Protein AF-A0A2G6DAG1-F1 (afdb_monomer_lite)

Secondary structure (DSSP, 8-state):
--GGGGTT-EEEEEEEEEE--SS-SS-EEEESSSS-TTS-EE--HHHHHSS-TT-EEEEEEEEE--B-TTS-B-SS-EEEEEEEEE-GGGS-SSEEEEEEPTT-TTS--EEEEEES--

Sequence (118 aa):
MNLDNVVGQSFKGVTLETCRDVKVTRPRVRPVDQFPNDVRVEFPRKLRELFPVGTKYKATVKVCQKHNKDGSKKGGPYLRASDIALIPESVPDEGLVAQVKKGSISGLAYKYVWDEMF

Radius of gyration: 15.31 Å; chains: 1; bounding box: 39×36×30 Å

pLDDT: mean 93.78, std 4.79, range [73.81, 98.44]

Structure (mmCIF, N/CA/C/O backbone):
data_AF-A0A2G6DAG1-F1
#
_entry.id   AF-A0A2G6DAG1-F1
#
loop_
_atom_site.group_PDB
_atom_site.id
_atom_site.type_symbol
_atom_site.label_atom_id
_atom_site.label_alt_id
_atom_site.label_comp_id
_atom_site.label_asym_id
_atom_site.label_entity_id
_atom_site.label_seq_id
_atom_site.pdbx_PDB_ins_code
_atom_site.Cartn_x
_atom_site.Cartn_y
_atom_site.Cartn_z
_atom_site.occupancy
_atom_site.B_iso_or_equiv
_atom_site.auth_seq_id
_atom_site.auth_comp_id
_atom_site.auth_asym_id
_atom_site.auth_atom_id
_atom_site.pdbx_PDB_model_num
ATOM 1 N N . MET A 1 1 ? -16.382 -9.167 4.455 1.00 79.56 1 MET A N 1
ATOM 2 C CA . MET A 1 1 ? -16.480 -8.190 5.563 1.00 79.56 1 MET A CA 1
ATOM 3 C C . MET A 1 1 ? -16.996 -6.866 5.010 1.00 79.56 1 MET A C 1
ATOM 5 O O . MET A 1 1 ? -16.469 -6.432 3.995 1.00 79.56 1 MET A O 1
ATOM 9 N N . ASN A 1 2 ? -18.007 -6.242 5.626 1.00 87.69 2 ASN A N 1
ATOM 10 C CA . ASN A 1 2 ? -18.436 -4.888 5.249 1.00 87.69 2 ASN A CA 1
ATOM 11 C C . ASN A 1 2 ? -17.604 -3.858 6.031 1.00 87.69 2 ASN A C 1
ATOM 13 O O . ASN A 1 2 ? -17.661 -3.842 7.261 1.00 87.69 2 ASN A O 1
ATOM 17 N N . LEU A 1 3 ? -16.822 -3.031 5.328 1.00 91.00 3 LEU A N 1
ATOM 18 C CA . LEU A 1 3 ? -15.915 -2.073 5.962 1.00 91.00 3 LEU A CA 1
ATOM 19 C C . LEU A 1 3 ? -16.643 -0.926 6.668 1.00 91.00 3 LEU A C 1
ATOM 21 O O . LEU A 1 3 ? -16.099 -0.405 7.638 1.00 91.00 3 LEU A O 1
ATOM 25 N N . ASP A 1 4 ? -17.849 -0.546 6.234 1.00 92.50 4 ASP A N 1
ATOM 26 C CA . ASP A 1 4 ? -18.604 0.548 6.860 1.00 92.50 4 ASP A CA 1
ATOM 27 C C . ASP A 1 4 ? -18.895 0.271 8.342 1.00 92.50 4 ASP A C 1
ATOM 29 O O . ASP A 1 4 ? -18.855 1.187 9.162 1.00 92.50 4 ASP A O 1
ATOM 33 N N . ASN A 1 5 ? -19.097 -0.999 8.702 1.00 94.44 5 ASN A N 1
ATOM 34 C CA . ASN A 1 5 ? -19.431 -1.419 10.067 1.00 94.44 5 ASN A CA 1
ATOM 35 C C . ASN A 1 5 ? -18.224 -1.446 11.012 1.00 94.44 5 ASN A C 1
ATOM 37 O O . ASN A 1 5 ? -18.385 -1.598 12.221 1.00 94.44 5 ASN A O 1
ATOM 41 N N . VAL A 1 6 ? -17.011 -1.342 10.470 1.00 96.12 6 VAL A N 1
ATOM 42 C CA . VAL A 1 6 ? -15.762 -1.463 11.234 1.00 96.12 6 VAL A CA 1
ATOM 43 C C . VAL A 1 6 ? -14.841 -0.263 11.043 1.00 96.12 6 VAL A C 1
ATOM 45 O O . VAL A 1 6 ? -13.668 -0.316 11.411 1.00 96.12 6 VAL A O 1
ATOM 48 N N . VAL A 1 7 ? -15.356 0.840 10.491 1.00 97.25 7 VAL A N 1
ATOM 49 C CA . VAL A 1 7 ? -14.618 2.105 10.415 1.00 97.25 7 VAL A CA 1
ATOM 50 C C . VAL A 1 7 ? -14.134 2.502 11.811 1.00 97.25 7 VAL A C 1
ATOM 52 O O . VAL A 1 7 ? -14.887 2.503 12.778 1.00 97.25 7 VAL A O 1
ATOM 55 N N . GLY A 1 8 ? -12.851 2.843 11.910 1.00 97.19 8 GLY A N 1
ATOM 56 C CA . GLY A 1 8 ? -12.180 3.188 13.159 1.00 97.19 8 GLY A CA 1
ATOM 57 C C . GLY A 1 8 ? -11.476 2.013 13.839 1.00 97.19 8 GLY A C 1
ATOM 58 O O . GLY A 1 8 ? -10.557 2.265 14.620 1.00 97.19 8 GLY A O 1
ATOM 59 N N . GLN A 1 9 ? -11.831 0.766 13.513 1.00 98.19 9 GLN A N 1
ATOM 60 C CA . GLN A 1 9 ? -11.206 -0.428 14.086 1.00 98.19 9 GLN A CA 1
ATOM 61 C C . GLN A 1 9 ? -9.844 -0.733 13.446 1.00 98.19 9 GLN A C 1
ATOM 63 O O . GLN A 1 9 ? -9.588 -0.394 12.284 1.00 98.19 9 GLN A O 1
ATOM 68 N N . SER A 1 10 ? -8.981 -1.399 14.217 1.00 97.88 10 SER A N 1
ATOM 69 C CA . SER A 1 10 ? -7.649 -1.838 13.797 1.00 97.88 10 SER A CA 1
ATOM 70 C C . SER A 1 10 ? -7.527 -3.357 13.869 1.00 97.88 10 SER A C 1
ATOM 72 O O . SER A 1 10 ? -7.953 -3.970 14.844 1.00 97.88 10 SER A O 1
ATOM 74 N N . PHE A 1 11 ? -6.881 -3.945 12.868 1.00 97.62 11 PHE A N 1
ATOM 75 C CA . PHE A 1 11 ? -6.691 -5.385 12.720 1.00 97.62 11 PHE A CA 1
ATOM 76 C C . PHE A 1 11 ? -5.201 -5.669 12.576 1.00 97.62 11 PHE A C 1
ATOM 78 O O . PHE A 1 11 ? -4.535 -5.069 11.734 1.00 97.62 11 PHE A O 1
ATOM 85 N N . LYS A 1 12 ? -4.665 -6.548 13.422 1.00 97.56 12 LYS A N 1
ATOM 86 C CA . LYS A 1 12 ? -3.246 -6.928 13.410 1.00 97.56 12 LYS A CA 1
ATOM 87 C C . LYS A 1 12 ? -3.023 -8.162 12.540 1.00 97.56 12 LYS A C 1
ATOM 89 O O . LYS A 1 12 ? -3.915 -8.992 12.397 1.00 97.56 12 LYS A O 1
ATOM 94 N N . GLY A 1 13 ? -1.807 -8.302 12.015 1.00 96.50 13 GLY A N 1
ATOM 95 C CA . GLY A 1 13 ? -1.384 -9.508 11.298 1.00 96.50 13 GLY A CA 1
ATOM 96 C C . GLY A 1 13 ? -2.055 -9.702 9.937 1.00 96.50 13 GLY A C 1
ATOM 97 O O . GLY A 1 13 ? -2.068 -10.825 9.427 1.00 96.50 13 GLY A O 1
ATOM 98 N N . VAL A 1 14 ? -2.583 -8.628 9.346 1.00 97.56 14 VAL A N 1
ATOM 99 C CA . VAL A 1 14 ? -3.202 -8.646 8.017 1.00 97.56 14 VAL A CA 1
ATOM 100 C C . VAL A 1 14 ? -2.125 -8.823 6.964 1.00 97.56 14 VAL A C 1
ATOM 102 O O . VAL A 1 14 ? -1.095 -8.143 7.008 1.00 97.56 14 VAL A O 1
ATOM 105 N N . THR A 1 15 ? -2.362 -9.734 6.023 1.00 98.12 15 THR A N 1
ATOM 106 C CA . THR A 1 15 ? -1.433 -9.974 4.922 1.00 98.12 15 THR A CA 1
ATOM 107 C C . THR A 1 15 ? -1.754 -9.037 3.765 1.00 98.12 15 THR A C 1
ATOM 109 O O . THR A 1 15 ? -2.880 -8.988 3.265 1.00 98.12 15 THR A O 1
ATOM 112 N N . LEU A 1 16 ? -0.747 -8.291 3.333 1.00 98.31 16 LEU A N 1
ATOM 113 C CA . LEU A 1 16 ? -0.814 -7.336 2.237 1.00 98.31 16 LEU A CA 1
ATOM 114 C C . LEU A 1 16 ? 0.178 -7.737 1.144 1.00 98.31 16 LEU A C 1
ATOM 116 O O . LEU A 1 16 ? 1.254 -8.223 1.462 1.00 98.31 16 LEU A O 1
ATOM 120 N N . GLU A 1 17 ? -0.149 -7.503 -0.123 1.00 97.69 17 GLU A N 1
ATOM 121 C CA . GLU A 1 17 ? 0.691 -7.868 -1.272 1.00 97.69 17 GLU A CA 1
ATOM 122 C C . GLU A 1 17 ? 0.855 -6.687 -2.230 1.00 97.69 17 GLU A C 1
ATOM 124 O O . GLU A 1 17 ? -0.137 -6.042 -2.589 1.00 97.69 17 GLU A O 1
ATOM 129 N N . THR A 1 18 ? 2.088 -6.419 -2.670 1.00 97.12 18 THR A N 1
ATOM 130 C CA . THR A 1 18 ? 2.366 -5.452 -3.741 1.00 97.12 18 THR A CA 1
ATOM 131 C C . THR A 1 18 ? 1.839 -5.986 -5.069 1.00 97.12 18 THR A C 1
ATOM 133 O O . THR A 1 18 ? 2.218 -7.063 -5.513 1.00 97.12 18 THR A O 1
ATOM 136 N N . CYS A 1 19 ? 0.991 -5.218 -5.747 1.00 95.44 19 CYS A N 1
ATOM 137 C CA . CYS A 1 19 ? 0.322 -5.629 -6.975 1.00 95.44 19 CYS A CA 1
ATOM 138 C C . CYS A 1 19 ? 0.356 -4.541 -8.058 1.00 95.44 19 CYS A C 1
ATOM 140 O O . CYS A 1 19 ? 0.524 -3.344 -7.786 1.00 95.44 19 CYS A O 1
ATOM 142 N N . ARG A 1 20 ? 0.161 -4.966 -9.312 1.00 94.12 20 ARG A N 1
ATOM 143 C CA . ARG A 1 20 ? -0.097 -4.059 -10.436 1.00 94.12 20 ARG A CA 1
ATOM 144 C C . ARG A 1 20 ? -1.577 -3.710 -10.490 1.00 94.12 20 ARG A C 1
ATOM 146 O O . ARG A 1 20 ? -2.438 -4.563 -10.304 1.00 94.12 20 ARG A O 1
ATOM 153 N N . 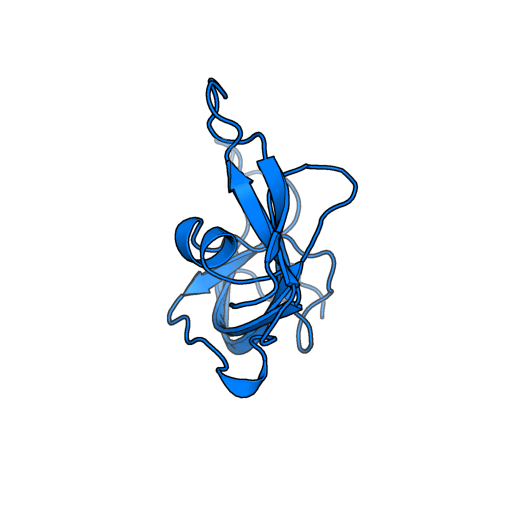ASP A 1 21 ? -1.853 -2.453 -10.798 1.00 90.38 21 ASP A N 1
ATOM 154 C CA . ASP A 1 21 ? -3.198 -1.952 -11.057 1.00 90.38 21 ASP A CA 1
ATOM 155 C C . ASP A 1 21 ? -3.310 -1.655 -12.555 1.00 90.38 21 ASP A C 1
ATOM 157 O O . ASP A 1 21 ? -2.438 -1.012 -13.136 1.00 90.38 21 ASP A O 1
ATOM 161 N N . VAL A 1 22 ? -4.365 -2.143 -13.203 1.00 87.75 22 VAL A N 1
ATOM 162 C CA . VAL A 1 22 ? -4.558 -1.958 -14.650 1.00 87.75 22 VAL A CA 1
ATOM 163 C C . VAL A 1 22 ? -4.893 -0.510 -15.018 1.00 87.75 22 VAL A C 1
ATOM 165 O O . VAL A 1 22 ? -4.687 -0.103 -16.156 1.00 87.75 22 VAL A O 1
ATOM 168 N N . LYS A 1 23 ? -5.391 0.288 -14.064 1.00 90.00 23 LYS A N 1
ATOM 169 C CA . LYS A 1 23 ? -5.839 1.669 -14.297 1.00 90.00 23 LYS A CA 1
ATOM 170 C C . LYS A 1 23 ? -4.751 2.704 -14.027 1.00 90.00 23 LYS A C 1
ATOM 172 O O . LYS A 1 23 ? -4.898 3.858 -14.425 1.00 90.00 23 LYS A O 1
ATOM 177 N N . VAL A 1 24 ? -3.682 2.346 -13.312 1.00 91.12 24 VAL A N 1
ATOM 178 C CA . VAL A 1 24 ? -2.598 3.276 -12.960 1.00 91.12 24 VAL A CA 1
ATOM 179 C C . VAL A 1 24 ? -1.237 2.603 -13.041 1.00 91.12 24 VAL A C 1
ATOM 181 O O . VAL A 1 24 ? -1.080 1.443 -12.702 1.00 91.12 24 VAL A O 1
ATOM 184 N N . THR A 1 25 ? -0.200 3.356 -13.403 1.00 92.38 25 THR A N 1
ATOM 185 C CA . THR A 1 25 ? 1.147 2.774 -13.520 1.00 92.38 25 THR A CA 1
ATOM 186 C C . THR A 1 25 ? 1.799 2.477 -12.173 1.00 92.38 25 THR A C 1
ATOM 188 O O . THR A 1 25 ? 2.654 1.607 -12.087 1.00 92.38 25 THR A O 1
ATOM 191 N N . ARG A 1 26 ? 1.453 3.223 -11.118 1.00 91.94 26 ARG A N 1
ATOM 192 C CA . ARG A 1 26 ? 2.098 3.084 -9.803 1.00 91.94 26 ARG A CA 1
ATOM 193 C C . ARG A 1 26 ? 1.742 1.747 -9.139 1.00 91.94 26 ARG A C 1
ATOM 195 O O . ARG A 1 26 ? 0.569 1.374 -9.187 1.00 91.94 26 ARG A O 1
ATOM 202 N N . PRO A 1 27 ? 2.690 1.096 -8.448 1.00 95.19 27 PRO A N 1
ATOM 203 C CA . PRO A 1 27 ? 2.406 -0.128 -7.713 1.00 95.19 27 PRO A CA 1
ATOM 204 C C . PRO A 1 27 ? 1.391 0.153 -6.604 1.00 95.19 27 PRO A C 1
ATOM 206 O O . PRO A 1 27 ? 1.406 1.212 -5.951 1.00 95.19 27 PRO A O 1
ATOM 209 N N . ARG A 1 28 ? 0.479 -0.791 -6.405 1.00 95.75 28 ARG A N 1
ATOM 210 C CA . ARG A 1 28 ? -0.520 -0.777 -5.338 1.00 95.75 28 ARG A CA 1
ATOM 211 C C . ARG A 1 28 ? -0.225 -1.883 -4.348 1.00 95.75 28 ARG A C 1
ATOM 213 O O . ARG A 1 28 ? 0.678 -2.681 -4.547 1.00 95.75 28 ARG A O 1
ATOM 220 N N . VAL A 1 29 ? -0.966 -1.860 -3.255 1.00 97.19 29 VAL A N 1
ATOM 221 C CA . VAL A 1 29 ? -0.984 -2.940 -2.284 1.00 97.19 29 VAL A CA 1
ATOM 222 C C . VAL A 1 29 ? -2.435 -3.320 -2.076 1.00 97.19 29 VAL A C 1
ATOM 224 O O . VAL A 1 29 ? -3.290 -2.430 -2.007 1.00 97.19 29 VAL A O 1
ATOM 227 N N . ARG A 1 30 ? -2.697 -4.620 -2.004 1.00 97.12 30 ARG A N 1
ATOM 228 C CA . ARG A 1 30 ? -4.018 -5.188 -1.736 1.00 97.12 30 ARG A CA 1
ATOM 229 C C . ARG A 1 30 ? -3.960 -6.133 -0.537 1.00 97.12 30 ARG A C 1
ATOM 231 O O . ARG A 1 30 ? -2.912 -6.740 -0.316 1.00 97.12 30 ARG A O 1
ATOM 238 N N . PRO A 1 31 ? -5.047 -6.278 0.229 1.00 97.31 31 PRO A N 1
ATOM 239 C CA . PRO A 1 31 ? -5.175 -7.388 1.162 1.00 97.31 31 PRO A CA 1
ATOM 240 C C . PRO A 1 31 ? -5.329 -8.708 0.399 1.00 97.31 31 PRO A C 1
ATOM 242 O O . PRO A 1 31 ? -5.886 -8.728 -0.702 1.00 97.31 31 PRO A O 1
ATOM 245 N N . VAL A 1 32 ? -4.835 -9.800 0.984 1.00 95.88 32 VAL A N 1
ATOM 246 C CA . VAL A 1 32 ? -4.937 -11.146 0.382 1.00 95.88 32 VAL A CA 1
ATOM 247 C C . VAL A 1 32 ? -5.788 -12.125 1.190 1.00 95.88 32 VAL A C 1
ATOM 249 O O . VAL A 1 32 ? -6.102 -13.195 0.683 1.00 95.88 32 VAL A O 1
ATOM 252 N N . ASP A 1 33 ? -6.167 -11.777 2.423 1.00 88.56 33 ASP A N 1
ATOM 253 C CA . ASP A 1 33 ? -6.869 -12.677 3.344 1.00 88.56 33 ASP A CA 1
ATOM 254 C C . ASP A 1 33 ? -8.176 -12.088 3.913 1.00 88.56 33 ASP A C 1
ATOM 256 O O . ASP A 1 33 ? -9.268 -12.497 3.529 1.00 88.56 33 ASP A O 1
ATOM 260 N N . GLN A 1 34 ? -8.090 -11.133 4.839 1.00 89.56 34 GLN A N 1
ATOM 261 C CA . GLN A 1 34 ? -9.189 -10.741 5.733 1.00 89.56 34 GLN A CA 1
ATOM 262 C C . GLN A 1 34 ? -10.145 -9.697 5.134 1.00 89.56 34 GLN A C 1
ATOM 264 O O . GLN A 1 34 ? -11.261 -9.510 5.626 1.00 89.56 34 GLN A O 1
ATOM 269 N N . PHE A 1 35 ? -9.721 -9.005 4.077 1.00 94.94 35 PHE A N 1
ATOM 270 C CA . PHE A 1 35 ? -10.450 -7.892 3.467 1.00 94.94 35 PHE A CA 1
ATOM 271 C C . PHE A 1 35 ? -10.638 -8.118 1.963 1.00 94.94 35 PHE A C 1
ATOM 273 O O . PHE A 1 35 ? -9.821 -8.805 1.349 1.00 94.94 35 PHE A O 1
ATOM 280 N N . PRO A 1 36 ? -11.673 -7.517 1.345 1.00 94.00 36 PRO A N 1
ATOM 281 C CA . PRO A 1 36 ? -11.836 -7.563 -0.104 1.00 94.00 36 PRO A CA 1
ATOM 282 C C . PRO A 1 36 ? -10.609 -6.987 -0.827 1.00 94.00 36 PRO A C 1
ATOM 284 O O . PRO A 1 36 ? -10.053 -5.963 -0.423 1.00 94.00 36 PRO A O 1
ATOM 287 N N . ASN A 1 37 ? -10.180 -7.665 -1.891 1.00 92.94 37 ASN A N 1
ATOM 288 C CA . ASN A 1 37 ? -8.916 -7.394 -2.585 1.00 92.94 37 ASN A CA 1
ATOM 289 C C . ASN A 1 37 ? -8.896 -6.071 -3.377 1.00 92.94 37 ASN A C 1
ATOM 291 O O . ASN A 1 37 ? -7.827 -5.598 -3.760 1.00 92.94 37 ASN A O 1
ATOM 295 N N . ASP A 1 38 ? -10.062 -5.482 -3.622 1.00 91.12 38 ASP A N 1
ATOM 296 C CA . ASP A 1 38 ? -10.269 -4.229 -4.340 1.00 91.12 38 ASP A CA 1
ATOM 297 C C . ASP A 1 38 ? -10.277 -3.009 -3.406 1.00 91.12 38 ASP A C 1
ATOM 299 O O . ASP A 1 38 ? -10.254 -1.860 -3.865 1.00 91.12 38 ASP A O 1
ATOM 303 N N . VAL A 1 39 ? -10.249 -3.235 -2.087 1.00 94.75 39 VAL A N 1
ATOM 304 C CA . VAL A 1 39 ? -10.183 -2.159 -1.103 1.00 94.75 39 VAL A CA 1
ATOM 305 C C . VAL A 1 39 ? -8.874 -1.397 -1.251 1.00 94.75 39 VAL A C 1
ATOM 307 O O . VAL A 1 39 ? -7.771 -1.944 -1.247 1.00 94.75 39 VAL A O 1
ATOM 310 N N . ARG A 1 40 ? -8.992 -0.070 -1.307 1.00 95.69 40 ARG A N 1
ATOM 311 C CA . ARG A 1 40 ? -7.836 0.821 -1.321 1.00 95.69 40 ARG A CA 1
ATOM 312 C C . ARG A 1 40 ? -7.009 0.642 -0.046 1.00 95.69 40 ARG A C 1
ATOM 314 O O . ARG A 1 40 ? -7.511 0.848 1.055 1.00 95.69 40 ARG A O 1
ATOM 321 N N . VAL A 1 41 ? -5.706 0.432 -0.215 1.00 97.62 41 VAL A N 1
ATOM 322 C CA . VAL A 1 41 ? -4.728 0.458 0.879 1.00 97.62 41 VAL A CA 1
ATOM 323 C C . VAL A 1 41 ? -3.837 1.701 0.761 1.00 97.62 41 VAL A C 1
ATOM 325 O O . VAL A 1 41 ? -3.198 1.950 -0.265 1.00 97.62 41 VAL A O 1
ATOM 328 N N . GLU A 1 42 ? -3.807 2.528 1.806 1.00 97.75 42 GLU A N 1
ATOM 329 C CA . GLU A 1 42 ? -2.764 3.529 2.029 1.00 97.75 42 GLU A CA 1
ATOM 330 C C . GLU A 1 42 ? -1.539 2.819 2.619 1.00 97.75 42 GLU A C 1
ATOM 332 O O . GLU A 1 42 ? -1.580 2.322 3.743 1.00 97.75 42 GLU A O 1
ATOM 337 N N . PHE A 1 43 ? -0.461 2.765 1.833 1.00 97.19 43 PHE A N 1
ATOM 338 C CA . PHE A 1 43 ? 0.757 2.020 2.146 1.00 97.19 43 PHE A CA 1
ATOM 339 C C . PHE A 1 43 ? 2.007 2.846 1.787 1.00 97.19 43 PHE A C 1
ATOM 341 O O . PHE A 1 43 ? 1.979 3.568 0.770 1.00 97.19 43 PHE A O 1
ATOM 348 N N . PRO A 1 44 ? 3.106 2.762 2.569 1.00 94.88 44 PRO A N 1
ATOM 349 C CA . PRO A 1 44 ? 4.335 3.500 2.306 1.00 94.88 44 PRO A CA 1
ATOM 350 C C . PRO A 1 44 ? 4.814 3.336 0.869 1.00 94.88 44 PRO A C 1
ATOM 352 O O . PRO A 1 44 ? 4.794 2.253 0.289 1.00 94.88 44 PRO A O 1
ATOM 355 N N . ARG A 1 45 ? 5.211 4.449 0.259 1.00 92.12 45 ARG A N 1
ATOM 356 C CA . ARG A 1 45 ? 5.664 4.459 -1.132 1.00 92.12 45 ARG A CA 1
ATOM 357 C C . ARG A 1 45 ? 6.949 3.656 -1.308 1.00 92.12 45 ARG A C 1
ATOM 359 O O . ARG A 1 45 ? 6.966 2.762 -2.139 1.00 92.12 45 ARG A O 1
ATOM 366 N N . LYS A 1 46 ? 7.951 3.931 -0.469 1.00 91.12 46 LYS A N 1
ATOM 367 C CA . LYS A 1 46 ? 9.282 3.316 -0.536 1.00 91.12 46 LYS A CA 1
ATOM 368 C C . LYS A 1 46 ? 9.210 1.786 -0.576 1.00 91.12 46 LYS A C 1
ATOM 370 O O . LYS A 1 46 ? 9.829 1.170 -1.424 1.00 91.12 46 LYS A O 1
ATOM 375 N N . LEU A 1 47 ? 8.378 1.177 0.272 1.00 92.50 47 LEU A N 1
ATOM 376 C CA . LEU A 1 47 ? 8.231 -0.282 0.320 1.00 92.50 47 LEU A CA 1
ATOM 377 C C . LEU A 1 47 ? 7.629 -0.881 -0.961 1.00 92.50 47 LEU A C 1
ATOM 379 O O . LEU A 1 47 ? 7.970 -1.998 -1.312 1.00 92.50 47 LEU A O 1
ATOM 383 N N . ARG A 1 48 ? 6.785 -0.139 -1.689 1.00 92.12 48 ARG A N 1
ATOM 384 C CA . ARG A 1 48 ? 6.214 -0.594 -2.973 1.00 92.12 48 ARG A CA 1
ATOM 385 C C . ARG A 1 48 ? 7.182 -0.474 -4.148 1.00 92.12 48 ARG A C 1
ATOM 387 O O . ARG A 1 48 ? 6.890 -0.988 -5.220 1.00 92.12 48 ARG A O 1
ATOM 394 N N . GLU A 1 49 ? 8.254 0.290 -3.974 1.00 91.94 49 GLU A N 1
ATOM 395 C CA . GLU A 1 49 ? 9.288 0.533 -4.986 1.00 91.94 49 GLU A CA 1
ATOM 396 C C . GLU A 1 49 ? 10.524 -0.342 -4.748 1.00 91.94 49 GLU A C 1
ATOM 398 O O . GLU A 1 49 ? 11.273 -0.600 -5.680 1.00 91.94 49 GLU A O 1
ATOM 403 N N . LEU A 1 50 ? 10.727 -0.782 -3.502 1.00 91.62 50 LEU A N 1
ATOM 404 C CA . LEU A 1 50 ? 11.894 -1.538 -3.050 1.00 91.62 50 LEU A CA 1
ATOM 405 C C . LEU A 1 50 ? 11.824 -3.040 -3.291 1.00 91.62 50 LEU A C 1
ATOM 407 O O . LEU A 1 50 ? 12.807 -3.690 -2.988 1.00 91.62 50 LEU A O 1
ATOM 411 N N . PHE A 1 51 ? 10.693 -3.599 -3.712 1.00 93.94 51 PHE A N 1
ATOM 412 C CA . PHE A 1 51 ? 10.550 -5.045 -3.881 1.00 93.94 51 PHE A CA 1
ATOM 413 C C . PHE A 1 51 ? 9.693 -5.365 -5.111 1.00 93.94 51 PHE A C 1
ATOM 415 O O . PHE A 1 51 ? 8.865 -4.526 -5.502 1.00 93.94 51 PHE A O 1
ATOM 422 N N . PRO A 1 52 ? 9.839 -6.558 -5.712 1.00 94.88 52 PRO A N 1
ATOM 423 C CA . PRO A 1 52 ? 9.048 -6.965 -6.854 1.00 94.88 52 PRO A CA 1
ATOM 424 C C . PRO A 1 52 ? 7.559 -7.043 -6.521 1.00 94.88 52 PRO A C 1
ATOM 426 O O . PRO A 1 52 ? 7.134 -7.270 -5.381 1.00 94.88 52 PRO A O 1
ATOM 429 N N . VAL A 1 53 ? 6.741 -6.895 -7.557 1.00 95.31 53 VAL A N 1
ATOM 430 C CA . VAL A 1 53 ? 5.319 -7.249 -7.516 1.00 95.31 53 VAL A CA 1
ATOM 431 C C . VAL A 1 53 ? 5.168 -8.699 -7.042 1.00 95.31 53 VAL A C 1
ATOM 433 O O . VAL A 1 53 ? 5.899 -9.573 -7.486 1.00 95.31 53 VAL A O 1
ATOM 436 N N . GLY A 1 54 ? 4.200 -8.950 -6.160 1.00 95.69 54 GLY A N 1
ATOM 437 C CA . GLY A 1 54 ? 3.989 -10.243 -5.503 1.00 95.69 54 GLY A CA 1
ATOM 438 C C . GLY A 1 54 ? 4.556 -10.313 -4.083 1.00 95.69 54 GLY A C 1
ATOM 439 O O . GLY A 1 54 ? 4.098 -11.139 -3.299 1.00 95.69 54 GLY A O 1
ATOM 440 N N . THR A 1 55 ? 5.459 -9.398 -3.714 1.00 97.25 55 THR A N 1
ATOM 441 C CA . THR A 1 55 ? 6.006 -9.321 -2.352 1.00 97.25 55 THR A CA 1
ATOM 442 C C . THR A 1 55 ? 4.905 -9.081 -1.323 1.00 97.25 55 THR A C 1
ATOM 444 O O . THR A 1 55 ? 4.070 -8.179 -1.491 1.00 97.25 55 THR A O 1
ATOM 447 N N . LYS A 1 56 ? 4.927 -9.856 -0.234 1.00 98.00 56 LYS A N 1
ATOM 448 C CA . LYS A 1 56 ? 3.946 -9.800 0.851 1.00 98.00 56 LYS A CA 1
ATOM 449 C C . LYS A 1 56 ? 4.516 -9.188 2.126 1.00 98.00 56 LYS A C 1
ATOM 451 O O . LYS A 1 56 ? 5.706 -9.248 2.429 1.00 98.00 56 LYS A O 1
ATOM 456 N N . TYR A 1 57 ? 3.608 -8.622 2.907 1.00 98.06 57 TYR A N 1
ATOM 457 C CA . TYR A 1 57 ? 3.879 -7.970 4.177 1.00 98.06 57 TYR A CA 1
ATOM 458 C C . TYR A 1 57 ? 2.836 -8.396 5.203 1.00 98.06 57 TYR A C 1
ATOM 460 O O . TYR A 1 57 ? 1.657 -8.551 4.876 1.00 98.06 57 TYR A O 1
ATOM 468 N N . LYS A 1 58 ? 3.251 -8.509 6.461 1.00 98.06 58 LYS A N 1
ATOM 469 C CA . LYS A 1 58 ? 2.346 -8.464 7.608 1.00 98.06 58 LYS A CA 1
ATOM 470 C C . LYS A 1 58 ? 2.236 -7.030 8.096 1.00 98.06 58 LYS A C 1
ATOM 472 O O . LYS A 1 58 ? 3.237 -6.331 8.199 1.00 98.06 58 LYS A O 1
ATOM 477 N N . ALA A 1 59 ? 1.023 -6.584 8.392 1.00 98.19 59 ALA A N 1
ATOM 478 C CA . ALA A 1 59 ? 0.795 -5.240 8.900 1.00 98.19 59 ALA A CA 1
ATOM 479 C C . ALA A 1 59 ? -0.353 -5.201 9.907 1.00 98.19 59 ALA A C 1
ATOM 481 O O . ALA A 1 59 ? -1.255 -6.046 9.902 1.00 98.19 59 ALA A O 1
ATOM 482 N N . THR A 1 60 ? -0.349 -4.161 10.732 1.00 98.38 60 THR A N 1
ATOM 483 C CA . THR A 1 60 ? -1.575 -3.656 11.340 1.00 98.38 60 THR A CA 1
ATOM 484 C C . THR A 1 60 ? -2.284 -2.777 10.313 1.00 98.38 60 THR A C 1
ATOM 486 O O . THR A 1 60 ? -1.660 -1.932 9.675 1.00 98.38 60 THR A O 1
ATOM 489 N N . VAL A 1 61 ? -3.593 -2.936 10.137 1.00 98.12 61 VAL A N 1
ATOM 490 C CA . VAL A 1 61 ? -4.393 -2.035 9.297 1.00 98.12 61 VAL A CA 1
ATOM 491 C C . VAL A 1 61 ? -5.507 -1.406 10.109 1.00 98.12 61 VAL A C 1
ATOM 493 O O . VAL A 1 61 ? -6.219 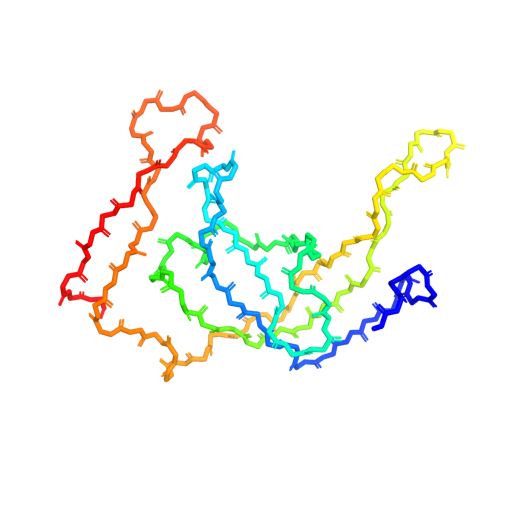-2.088 10.841 1.00 98.12 61 VAL A O 1
ATOM 496 N N . LYS A 1 62 ? -5.682 -0.096 9.952 1.00 98.38 62 LYS A N 1
ATOM 497 C CA . LYS A 1 62 ? -6.850 0.623 10.457 1.00 98.38 62 LYS A CA 1
ATOM 498 C C . LYS A 1 62 ? -7.837 0.856 9.323 1.00 98.38 62 LYS A C 1
ATOM 500 O O . LYS A 1 62 ? -7.439 1.329 8.255 1.00 98.38 62 LYS A O 1
ATOM 505 N N . VAL A 1 63 ? -9.112 0.567 9.560 1.00 98.19 63 VAL A N 1
ATOM 506 C CA . VAL A 1 63 ? -10.189 0.910 8.627 1.00 98.19 63 VAL A CA 1
ATOM 507 C C . VAL A 1 63 ? -10.529 2.388 8.802 1.00 98.19 63 VAL A C 1
ATOM 509 O O . VAL A 1 63 ? -10.895 2.837 9.887 1.00 98.19 63 VAL A O 1
ATOM 512 N N . CYS A 1 64 ? -10.400 3.162 7.733 1.00 98.06 64 CYS A N 1
ATOM 513 C CA . CYS A 1 64 ? -10.574 4.609 7.734 1.00 98.06 64 CYS A CA 1
ATOM 514 C C . CYS A 1 64 ? -11.653 5.036 6.734 1.00 98.06 64 CYS A C 1
ATOM 516 O O . CYS A 1 64 ? -11.852 4.398 5.704 1.00 98.06 64 CYS A O 1
ATOM 518 N N . GLN A 1 65 ? -12.286 6.179 6.997 1.00 97.75 65 GLN A N 1
ATOM 519 C CA . GLN A 1 65 ? -13.244 6.828 6.103 1.00 97.75 65 GLN A CA 1
ATOM 520 C C . GLN A 1 65 ? -12.823 8.288 5.912 1.00 97.75 65 GLN A C 1
ATOM 522 O O . GLN A 1 65 ? -12.616 9.010 6.889 1.00 97.75 65 GLN A O 1
ATOM 527 N N . LYS A 1 66 ? -12.676 8.735 4.659 1.00 96.62 66 LYS A N 1
ATOM 528 C CA . LYS A 1 66 ? -12.475 10.166 4.374 1.00 96.62 66 LYS A CA 1
ATOM 529 C C . LYS A 1 66 ? -13.811 10.885 4.454 1.00 96.62 66 LYS A C 1
ATOM 531 O O . LYS A 1 66 ? -14.826 10.340 4.026 1.00 96.62 66 LYS A O 1
ATOM 536 N N . HIS A 1 67 ? -13.774 12.119 4.933 1.00 96.75 67 HIS A N 1
ATOM 537 C CA . HIS A 1 67 ? -14.928 13.004 4.975 1.00 96.75 67 HIS A CA 1
ATOM 538 C C . HIS A 1 67 ? -14.613 14.301 4.224 1.00 96.75 67 HIS A C 1
ATOM 540 O O . HIS A 1 67 ? -13.449 14.703 4.107 1.00 96.75 67 HIS A O 1
ATOM 546 N N . ASN A 1 68 ? -15.644 14.914 3.656 1.00 96.88 68 ASN A N 1
ATOM 547 C CA . ASN A 1 68 ? -15.602 16.274 3.139 1.00 96.88 68 ASN A CA 1
ATOM 548 C C . ASN A 1 68 ? -15.608 17.277 4.306 1.00 96.88 68 ASN A C 1
ATOM 550 O O . ASN A 1 68 ? -15.766 16.901 5.467 1.00 96.88 68 ASN A O 1
ATOM 554 N N . LYS A 1 69 ? -15.429 18.569 4.000 1.00 96.38 69 LYS A N 1
ATOM 555 C CA . LYS A 1 69 ? -15.446 19.629 5.025 1.00 96.38 69 LYS A CA 1
ATOM 556 C C . LYS A 1 69 ? -16.788 19.721 5.766 1.00 96.38 69 LYS A C 1
ATOM 558 O O . LYS A 1 69 ? -16.800 20.135 6.914 1.00 96.38 69 LYS A O 1
ATOM 563 N N . ASP A 1 70 ? -17.879 19.321 5.118 1.00 96.00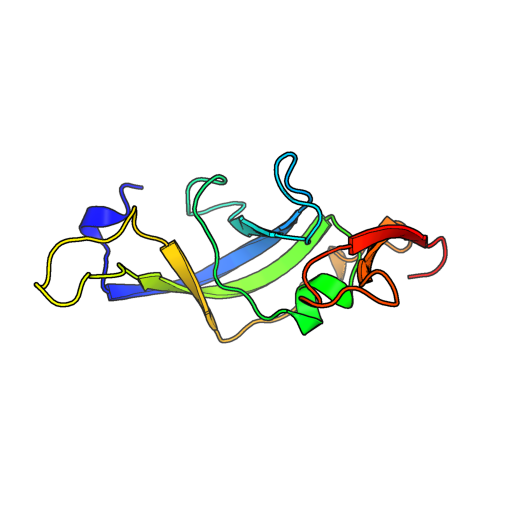 70 ASP A N 1
ATOM 564 C CA . ASP A 1 70 ? -19.237 19.273 5.675 1.00 96.00 70 ASP A CA 1
ATOM 565 C C . ASP A 1 70 ? -19.521 18.002 6.505 1.00 96.00 70 ASP A C 1
ATOM 567 O O . ASP A 1 70 ? -20.637 17.807 6.974 1.00 96.00 70 ASP A O 1
ATOM 571 N N . GLY A 1 71 ? -18.533 17.114 6.671 1.00 95.00 71 GLY A N 1
ATOM 572 C CA . GLY A 1 71 ? -18.684 15.848 7.390 1.00 95.00 71 GLY A CA 1
ATOM 573 C C . GLY A 1 71 ? -19.291 14.706 6.567 1.00 95.00 71 GLY A C 1
ATOM 574 O O . GLY A 1 71 ? -19.299 13.572 7.040 1.00 95.00 71 GLY A O 1
ATOM 575 N N . SER A 1 72 ? -19.735 14.940 5.328 1.00 96.25 72 SER A N 1
ATOM 576 C CA . SER A 1 72 ? -20.233 13.873 4.451 1.00 96.25 72 SER A CA 1
ATOM 577 C C . SER A 1 72 ? -19.110 12.914 4.033 1.00 96.25 72 SER A C 1
ATOM 579 O O . SER A 1 72 ? -17.943 13.302 3.906 1.00 96.25 72 SER A O 1
ATOM 581 N N . LYS A 1 73 ? -19.436 11.633 3.815 1.00 96.31 73 LYS A N 1
ATOM 582 C CA . LYS A 1 73 ? -18.454 10.625 3.384 1.00 96.31 73 LYS A CA 1
ATOM 583 C C . LYS A 1 73 ? -17.880 10.981 2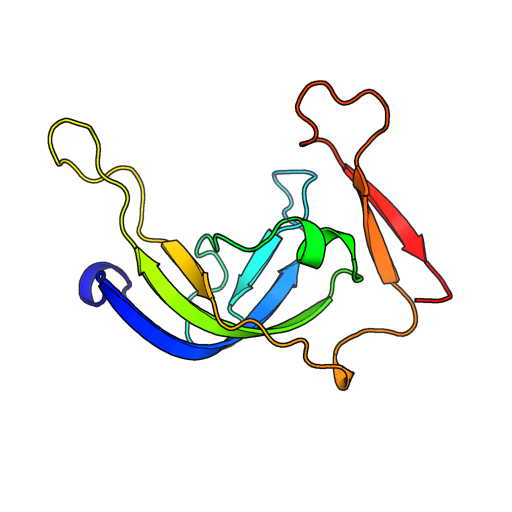.007 1.00 96.31 73 LYS A C 1
ATOM 585 O O . LYS A 1 73 ? -18.610 11.257 1.059 1.00 96.31 73 LYS A O 1
ATOM 590 N N . LYS A 1 74 ? -16.555 10.900 1.875 1.00 96.19 74 LYS A N 1
ATOM 591 C CA . LYS A 1 74 ? -15.823 11.095 0.617 1.00 96.19 74 LYS A CA 1
ATOM 592 C C . LYS A 1 74 ? -15.245 9.774 0.113 1.00 96.19 74 LYS A C 1
ATOM 594 O O . LYS A 1 74 ? -14.135 9.393 0.490 1.00 96.19 74 LYS A O 1
ATOM 599 N N . GLY A 1 75 ? -15.976 9.126 -0.793 1.00 94.44 75 GLY A N 1
ATOM 600 C CA . GLY A 1 75 ? -15.638 7.798 -1.311 1.00 94.44 75 GLY A CA 1
ATOM 601 C C . GLY A 1 75 ? -15.854 6.692 -0.275 1.00 94.44 75 GLY A C 1
ATOM 602 O O . GLY A 1 75 ? -16.343 6.954 0.823 1.00 94.44 75 GLY A O 1
ATOM 603 N N . GLY A 1 76 ? -15.494 5.459 -0.632 1.00 95.81 76 GLY A N 1
ATOM 604 C CA . GLY A 1 76 ? -15.621 4.311 0.268 1.00 95.81 76 GLY A CA 1
ATOM 605 C C . GLY A 1 76 ? -14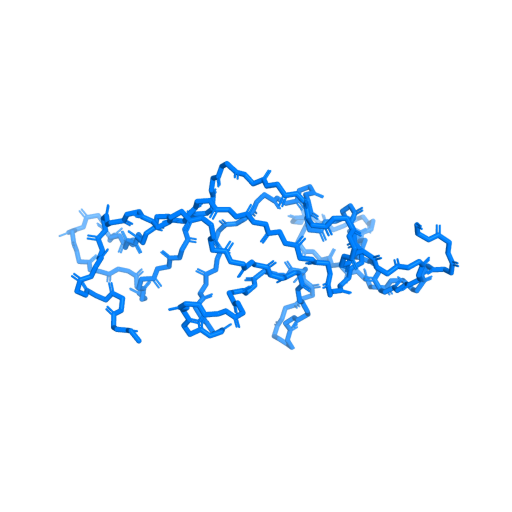.542 4.257 1.361 1.00 95.81 76 GLY A C 1
ATOM 606 O O . GLY A 1 76 ? -13.509 4.939 1.249 1.00 95.81 76 GLY A O 1
ATOM 607 N N . PRO A 1 77 ? -14.747 3.420 2.394 1.00 97.50 77 PRO A N 1
ATOM 608 C CA . PRO A 1 77 ? -13.721 3.102 3.374 1.00 97.50 77 PRO A CA 1
ATOM 609 C C . PRO A 1 77 ? -12.443 2.547 2.734 1.00 97.50 77 PRO A C 1
ATOM 611 O O . PRO A 1 77 ? -12.451 1.965 1.649 1.00 97.50 77 PRO A O 1
ATOM 614 N N . TYR A 1 78 ? -11.322 2.720 3.423 1.00 97.88 78 TYR A N 1
ATOM 615 C CA . TYR A 1 78 ? -10.010 2.272 2.967 1.00 97.88 78 TYR A CA 1
ATOM 616 C C . TYR A 1 78 ? -9.162 1.792 4.144 1.00 97.88 78 TYR A C 1
ATOM 618 O O . TYR A 1 78 ? -9.414 2.149 5.295 1.00 97.88 78 TYR A O 1
ATOM 626 N N . LEU A 1 79 ? -8.128 1.008 3.856 1.00 98.31 79 LEU A N 1
ATOM 627 C CA . LEU A 1 79 ? -7.187 0.522 4.861 1.00 98.31 79 LEU A CA 1
ATOM 628 C C . LEU A 1 79 ? -5.980 1.449 4.942 1.00 98.31 79 LEU A C 1
ATOM 630 O O . LEU A 1 79 ? -5.432 1.849 3.916 1.00 98.31 79 LEU A O 1
ATOM 634 N N . ARG A 1 80 ? -5.526 1.772 6.149 1.00 98.44 80 ARG A N 1
ATOM 635 C CA . ARG A 1 80 ? -4.235 2.427 6.384 1.00 98.44 80 ARG A CA 1
ATOM 636 C C . ARG A 1 80 ? -3.315 1.464 7.118 1.00 98.44 80 ARG A C 1
ATOM 638 O O . ARG A 1 80 ? -3.636 1.076 8.237 1.00 98.44 80 ARG A O 1
ATOM 645 N N . ALA A 1 81 ? -2.198 1.108 6.494 1.00 98.25 81 ALA A N 1
ATOM 646 C CA . ALA A 1 81 ? -1.230 0.180 7.066 1.00 98.25 81 ALA A CA 1
ATOM 647 C C . ALA A 1 81 ? -0.245 0.880 8.024 1.00 98.25 81 ALA A C 1
ATOM 649 O O . ALA A 1 81 ? 0.240 1.977 7.732 1.00 98.25 81 ALA A O 1
ATOM 650 N N . SER A 1 82 ? 0.064 0.218 9.136 1.00 98.12 82 SER A N 1
ATOM 651 C CA . SER A 1 82 ? 1.104 0.538 10.122 1.00 98.12 82 SER A CA 1
ATOM 652 C C . SER A 1 82 ? 1.786 -0.753 10.589 1.00 98.12 82 SER A C 1
ATOM 654 O O . SER A 1 82 ? 1.329 -1.843 10.248 1.00 98.12 82 SER A O 1
ATOM 656 N N . ASP A 1 83 ? 2.882 -0.639 11.345 1.00 97.62 83 ASP A N 1
ATOM 657 C CA . ASP A 1 83 ? 3.619 -1.790 11.903 1.00 97.62 83 ASP A CA 1
ATOM 658 C C . ASP A 1 83 ? 3.928 -2.855 10.838 1.00 97.62 83 ASP A C 1
ATOM 660 O O . ASP A 1 83 ? 3.600 -4.033 10.971 1.00 97.62 83 ASP A O 1
ATOM 664 N N . ILE A 1 84 ? 4.463 -2.388 9.710 1.00 98.19 84 ILE A N 1
ATOM 665 C CA . ILE A 1 84 ? 4.627 -3.190 8.500 1.00 98.19 84 ILE A CA 1
ATOM 666 C C . ILE A 1 84 ? 5.929 -3.982 8.596 1.00 98.19 84 ILE A C 1
ATOM 668 O O . ILE A 1 84 ? 7.003 -3.394 8.715 1.00 98.19 84 ILE A O 1
ATOM 672 N N . ALA A 1 85 ? 5.826 -5.299 8.462 1.00 97.62 85 ALA A N 1
ATOM 673 C CA . ALA A 1 85 ? 6.935 -6.234 8.372 1.00 97.62 85 ALA A CA 1
ATOM 674 C C . ALA A 1 85 ? 6.891 -6.970 7.027 1.00 97.62 85 ALA A C 1
ATOM 676 O O . ALA A 1 85 ? 5.836 -7.437 6.598 1.00 97.62 85 ALA A O 1
ATOM 677 N N . LEU A 1 86 ? 8.038 -7.064 6.356 1.00 97.25 86 LEU A N 1
ATOM 678 C CA . LEU A 1 86 ? 8.212 -7.890 5.162 1.00 97.25 86 LEU A CA 1
ATOM 679 C C . LEU A 1 86 ? 8.045 -9.372 5.526 1.00 97.25 86 LEU A C 1
ATOM 681 O O . LEU A 1 86 ? 8.460 -9.773 6.610 1.00 97.25 86 LEU A O 1
ATOM 685 N N . ILE A 1 87 ? 7.458 -10.168 4.631 1.00 97.44 87 ILE A N 1
ATOM 686 C CA . ILE A 1 87 ? 7.498 -11.635 4.699 1.00 97.44 87 ILE A CA 1
ATOM 687 C C . ILE A 1 87 ? 8.623 -12.083 3.753 1.00 97.44 87 ILE A C 1
ATOM 689 O O . ILE A 1 87 ? 8.399 -12.067 2.539 1.00 97.44 87 ILE A O 1
ATOM 693 N N . PRO A 1 88 ? 9.831 -12.403 4.251 1.00 94.62 88 PRO A N 1
ATOM 694 C CA . PRO A 1 88 ? 11.000 -12.627 3.398 1.00 94.62 88 PRO A CA 1
ATOM 695 C C . PRO A 1 88 ? 10.791 -13.735 2.367 1.00 94.62 88 PRO A C 1
ATOM 697 O O . PRO A 1 88 ? 11.156 -13.571 1.213 1.00 94.62 88 PRO A O 1
ATOM 700 N N . GLU A 1 89 ? 10.087 -14.803 2.741 1.00 95.75 89 GLU A N 1
ATOM 701 C CA . GLU A 1 89 ? 9.819 -15.969 1.889 1.00 95.75 89 GLU A CA 1
ATOM 702 C C . GLU A 1 89 ? 8.865 -15.657 0.723 1.00 95.75 89 GLU A C 1
ATOM 704 O O . GLU A 1 89 ? 8.619 -16.499 -0.135 1.00 95.75 89 GLU A O 1
ATOM 709 N N . SER A 1 90 ? 8.268 -14.462 0.717 1.00 95.62 90 SER A N 1
ATOM 710 C CA . SER A 1 90 ? 7.399 -13.993 -0.362 1.00 95.62 90 SER A CA 1
ATOM 711 C C . SER A 1 90 ? 8.096 -13.077 -1.363 1.00 95.62 90 SER A C 1
ATOM 713 O O . SER A 1 90 ? 7.466 -12.692 -2.349 1.00 95.62 90 SER A O 1
ATOM 715 N N . VAL A 1 91 ? 9.343 -12.680 -1.094 1.00 93.69 91 VAL A N 1
ATOM 716 C CA . VAL A 1 91 ? 10.146 -11.909 -2.044 1.00 93.69 91 VAL A CA 1
ATOM 717 C C . VAL A 1 91 ? 10.665 -12.896 -3.085 1.00 93.69 91 VAL A C 1
ATOM 719 O O . VAL A 1 91 ? 11.359 -13.836 -2.707 1.00 93.69 91 VAL A O 1
ATOM 722 N N . PRO A 1 92 ? 10.301 -12.748 -4.366 1.00 87.81 92 PRO A N 1
ATOM 723 C CA . PRO A 1 92 ? 10.851 -13.610 -5.396 1.00 87.81 92 PRO A CA 1
ATOM 724 C C . PRO A 1 92 ? 12.286 -13.172 -5.723 1.00 87.81 92 PRO A C 1
ATOM 726 O O . PRO A 1 92 ? 12.562 -11.973 -5.732 1.00 87.81 92 PRO A O 1
ATOM 729 N N . ASP A 1 93 ? 13.154 -14.136 -6.036 1.00 88.81 93 ASP A N 1
ATOM 730 C CA . ASP A 1 93 ? 14.549 -13.884 -6.448 1.00 88.81 93 ASP A CA 1
ATOM 731 C C . ASP A 1 93 ? 14.632 -13.099 -7.771 1.00 88.81 93 ASP A C 1
ATOM 733 O O . ASP A 1 93 ? 15.624 -12.444 -8.072 1.00 88.81 93 ASP A O 1
ATOM 737 N N . GLU A 1 94 ? 13.566 -13.144 -8.572 1.00 91.44 94 GLU A N 1
ATOM 738 C CA . GLU A 1 94 ? 13.405 -12.357 -9.788 1.00 91.44 94 GLU A CA 1
ATOM 739 C C . GLU A 1 94 ? 11.979 -11.812 -9.905 1.00 91.44 94 GLU A C 1
ATOM 741 O O . GLU A 1 94 ? 11.004 -12.420 -9.452 1.00 91.44 94 GLU A O 1
ATOM 746 N N . GLY A 1 95 ? 11.808 -10.654 -10.541 1.00 93.06 95 GLY A N 1
ATOM 747 C CA . GLY A 1 95 ? 10.463 -10.169 -10.821 1.00 93.06 95 GLY A CA 1
ATOM 748 C C . GLY A 1 95 ? 10.347 -8.731 -11.291 1.00 93.06 95 GLY A C 1
ATOM 749 O O . GLY A 1 95 ? 11.311 -8.030 -11.582 1.00 93.06 95 GLY A O 1
ATOM 750 N N . LEU A 1 96 ? 9.098 -8.269 -11.390 1.00 94.50 96 LEU A N 1
ATOM 751 C CA . LEU A 1 96 ? 8.790 -6.923 -11.867 1.00 94.50 96 LEU A CA 1
ATOM 752 C C . LEU A 1 96 ? 8.931 -5.887 -10.755 1.00 94.50 96 LEU A C 1
ATOM 754 O O . LEU A 1 96 ? 8.090 -5.814 -9.857 1.00 94.50 96 LEU A O 1
ATOM 758 N N . VAL A 1 97 ? 9.908 -4.999 -10.900 1.00 93.75 97 VAL A N 1
ATOM 759 C CA . VAL A 1 97 ? 10.169 -3.899 -9.969 1.00 93.75 97 VAL A CA 1
ATOM 760 C C . VAL A 1 97 ? 9.630 -2.593 -10.539 1.00 93.75 97 VAL A C 1
ATOM 762 O O . VAL A 1 97 ? 9.817 -2.263 -11.716 1.00 93.75 97 VAL A O 1
ATOM 765 N N . ALA A 1 98 ? 8.933 -1.825 -9.704 1.00 93.62 98 ALA A N 1
ATOM 766 C CA . ALA A 1 98 ? 8.372 -0.542 -10.100 1.00 93.62 98 ALA A CA 1
ATOM 767 C C . ALA A 1 98 ? 9.413 0.580 -9.987 1.00 93.62 98 ALA A C 1
ATOM 769 O O . ALA A 1 98 ? 9.830 0.949 -8.894 1.00 93.62 98 ALA A O 1
ATOM 770 N N . GLN A 1 99 ? 9.750 1.207 -11.113 1.00 91.81 99 GLN A N 1
ATOM 771 C CA . GLN A 1 99 ? 10.667 2.344 -11.162 1.00 91.81 99 GLN A CA 1
ATOM 772 C C . GLN A 1 99 ? 9.939 3.620 -11.578 1.00 91.81 99 GLN A C 1
ATOM 774 O O . GLN A 1 99 ? 9.199 3.648 -12.567 1.00 91.81 99 GLN A O 1
ATOM 779 N N . VAL A 1 100 ? 10.179 4.709 -10.850 1.00 92.06 100 VAL A N 1
ATOM 780 C CA . VAL A 1 100 ? 9.654 6.032 -11.205 1.00 92.06 100 VAL A CA 1
ATOM 781 C C . VAL A 1 100 ? 10.248 6.466 -12.546 1.00 92.06 100 VAL A C 1
ATOM 783 O O . VAL A 1 100 ? 11.459 6.395 -12.756 1.00 92.06 100 VAL A O 1
ATOM 786 N N . LYS A 1 101 ? 9.412 6.942 -13.473 1.00 91.06 101 LYS A N 1
ATOM 787 C CA . LYS A 1 101 ? 9.898 7.488 -14.746 1.00 91.06 101 LYS A CA 1
ATOM 788 C C . LYS A 1 101 ? 10.683 8.778 -14.487 1.00 91.06 101 LYS A C 1
ATOM 790 O O . LYS A 1 101 ? 10.146 9.731 -13.917 1.00 91.06 101 LYS A O 1
ATOM 795 N N . LYS A 1 102 ? 11.941 8.822 -14.940 1.00 86.06 102 LYS A N 1
ATOM 796 C CA . LYS A 1 1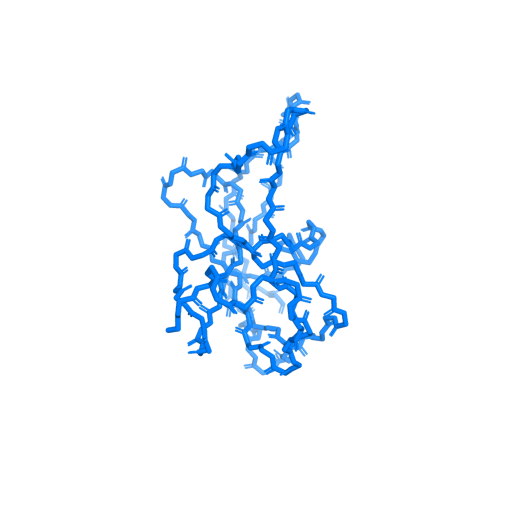02 ? 12.778 10.032 -14.904 1.00 86.06 102 LYS A CA 1
ATOM 797 C C . LYS A 1 102 ? 12.054 11.175 -15.631 1.00 86.06 102 LYS A C 1
ATOM 799 O O . LYS A 1 102 ? 11.500 10.959 -16.704 1.00 86.06 102 LYS A O 1
ATOM 804 N N . GLY A 1 103 ? 12.019 12.363 -15.027 1.00 81.94 103 GLY A N 1
ATOM 805 C CA . GLY A 1 103 ? 11.311 13.532 -15.574 1.00 81.94 103 GLY A CA 1
ATOM 806 C C . GLY A 1 103 ? 9.799 13.577 -15.303 1.00 81.94 103 GLY A C 1
ATOM 807 O O . GLY A 1 103 ? 9.126 14.496 -15.758 1.00 81.94 103 GLY A O 1
ATOM 808 N N . SER A 1 104 ? 9.237 12.626 -14.546 1.00 82.38 104 SER A N 1
ATOM 809 C CA . SER A 1 104 ? 7.833 12.689 -14.122 1.00 82.38 104 SER A CA 1
ATOM 810 C C . SER A 1 104 ? 7.600 13.856 -13.155 1.00 82.38 104 SER A C 1
ATOM 812 O O . SER A 1 104 ? 7.949 13.743 -11.981 1.00 82.38 104 SER A O 1
ATOM 814 N N . ILE A 1 105 ? 6.903 14.907 -13.603 1.00 79.12 105 ILE A N 1
ATOM 815 C CA . ILE A 1 105 ? 6.562 16.100 -12.796 1.00 79.12 105 ILE A CA 1
ATOM 816 C C . ILE A 1 105 ? 5.884 15.717 -11.471 1.00 79.12 105 ILE A C 1
ATOM 818 O O . ILE A 1 105 ? 6.219 16.237 -10.414 1.00 79.12 105 ILE A O 1
ATOM 822 N N . SER A 1 106 ? 4.952 14.760 -11.506 1.00 82.19 106 SER A N 1
ATOM 823 C CA . SER A 1 106 ? 4.203 14.326 -10.318 1.00 82.19 106 SER A CA 1
ATOM 824 C C . SER A 1 106 ? 4.933 13.285 -9.461 1.00 82.19 106 SER A C 1
ATOM 826 O O . SER A 1 106 ? 4.469 12.944 -8.377 1.00 82.19 106 SER A O 1
ATOM 828 N N . GLY A 1 107 ? 6.014 12.687 -9.972 1.00 84.94 107 GLY A N 1
ATOM 829 C CA . GLY A 1 107 ? 6.593 11.460 -9.415 1.00 84.94 107 GLY A CA 1
ATOM 830 C C . GLY A 1 107 ? 5.626 10.263 -9.339 1.00 84.94 107 GLY A C 1
ATOM 831 O O . GLY A 1 107 ? 5.914 9.314 -8.612 1.00 84.94 107 GLY A O 1
ATOM 832 N N . LEU A 1 108 ? 4.476 10.294 -10.029 1.00 85.75 108 LEU A N 1
ATOM 833 C CA . LEU A 1 108 ? 3.450 9.239 -9.978 1.00 85.75 108 LEU A CA 1
ATOM 834 C C . LEU A 1 108 ? 3.428 8.329 -11.215 1.00 85.75 108 LEU A C 1
ATOM 836 O O . LEU A 1 108 ? 2.643 7.377 -11.240 1.00 85.75 108 LEU A O 1
ATOM 840 N N . ALA A 1 109 ? 4.259 8.612 -12.220 1.00 91.00 109 ALA A N 1
ATOM 841 C CA . ALA A 1 109 ? 4.402 7.787 -13.412 1.00 91.00 109 ALA A CA 1
ATOM 842 C C . ALA A 1 109 ? 5.522 6.757 -13.223 1.00 91.00 109 ALA A C 1
ATOM 844 O O . ALA A 1 109 ? 6.631 7.108 -12.823 1.00 91.00 109 ALA A O 1
ATOM 845 N N . TYR A 1 110 ? 5.234 5.493 -13.535 1.00 93.81 110 TYR A N 1
ATOM 846 C CA . TYR A 1 110 ? 6.153 4.371 -13.321 1.00 93.81 110 TYR A CA 1
ATOM 847 C C . TYR A 1 110 ? 6.310 3.544 -14.591 1.00 93.81 110 TYR A C 1
ATOM 849 O O . TYR A 1 110 ? 5.411 3.501 -15.436 1.00 93.81 110 TYR A O 1
ATOM 857 N N . LYS A 1 111 ? 7.460 2.888 -14.708 1.00 93.56 111 LYS A N 1
ATOM 858 C CA . LYS A 1 111 ? 7.696 1.747 -15.592 1.00 93.56 111 LYS A CA 1
ATOM 859 C C . LYS A 1 111 ? 7.983 0.520 -14.725 1.00 93.56 111 LYS A C 1
ATOM 861 O O . LYS A 1 111 ? 8.423 0.672 -13.588 1.00 93.56 111 LYS A O 1
ATOM 866 N N . TYR A 1 112 ? 7.734 -0.663 -15.267 1.00 93.25 112 TYR A N 1
ATOM 867 C CA . TYR A 1 112 ? 8.127 -1.916 -14.631 1.00 93.25 112 TYR A CA 1
ATOM 868 C C . TYR A 1 112 ? 9.300 -2.485 -15.406 1.00 93.25 112 TYR A C 1
ATOM 870 O O . TYR A 1 112 ? 9.267 -2.494 -16.637 1.00 93.25 112 TYR A O 1
ATOM 878 N N . VAL A 1 113 ? 10.329 -2.895 -14.681 1.00 93.38 113 VAL A N 1
ATOM 879 C CA . VAL A 1 113 ? 11.528 -3.521 -15.232 1.00 93.38 113 VAL A CA 1
ATOM 880 C C . VAL A 1 113 ? 11.621 -4.898 -14.594 1.00 93.38 113 VAL A C 1
ATOM 882 O O . VAL A 1 113 ? 11.369 -5.021 -13.396 1.00 93.38 113 VAL A O 1
ATOM 885 N N . TRP A 1 114 ? 11.878 -5.916 -15.410 1.00 93.81 114 TRP A N 1
ATOM 886 C CA . TRP A 1 114 ? 12.198 -7.241 -14.897 1.00 93.81 114 TRP A CA 1
ATOM 887 C C . TRP A 1 114 ? 13.609 -7.199 -14.322 1.00 93.81 114 TRP A C 1
ATOM 889 O O . TRP A 1 114 ? 14.514 -6.697 -14.990 1.00 93.81 114 TRP A O 1
ATOM 899 N N . ASP A 1 115 ? 13.756 -7.661 -13.091 1.00 91.25 115 ASP A N 1
ATOM 900 C CA . ASP A 1 115 ? 15.035 -7.799 -12.411 1.00 91.25 115 ASP A CA 1
ATOM 901 C C . ASP A 1 115 ? 15.279 -9.288 -12.166 1.00 91.25 115 ASP A C 1
ATOM 903 O O . ASP A 1 115 ? 14.436 -9.941 -11.554 1.00 91.25 115 ASP A O 1
ATOM 907 N N . GLU A 1 116 ? 16.376 -9.818 -12.705 1.00 87.25 116 GLU A N 1
ATOM 908 C CA . GLU A 1 116 ? 16.760 -11.236 -12.598 1.00 87.25 116 GLU A CA 1
ATOM 909 C C . GLU A 1 116 ? 17.536 -11.530 -11.301 1.00 87.25 116 GLU A C 1
ATOM 911 O O . GLU A 1 116 ? 17.917 -12.671 -11.056 1.00 87.25 116 GLU A O 1
ATOM 916 N N . MET A 1 117 ? 17.829 -10.500 -10.497 1.00 79.38 117 MET A N 1
ATOM 917 C CA . MET A 1 117 ? 18.656 -10.608 -9.294 1.00 79.38 117 MET A CA 1
ATOM 918 C C . MET A 1 117 ? 18.140 -9.701 -8.171 1.00 79.38 117 MET A C 1
ATOM 920 O O . MET A 1 117 ? 18.826 -8.758 -7.762 1.00 79.38 117 MET A O 1
ATOM 924 N N . PHE A 1 118 ? 16.925 -9.965 -7.696 1.00 73.81 118 PHE A N 1
ATOM 925 C CA . PHE A 1 118 ? 16.340 -9.214 -6.590 1.00 73.81 118 PHE A CA 1
ATOM 926 C C . PHE A 1 118 ? 16.859 -9.646 -5.211 1.00 73.81 118 PHE A C 1
ATOM 928 O O . PHE A 1 118 ? 17.059 -10.860 -4.994 1.00 73.81 118 PHE A O 1
#

Foldseek 3Di:
DALVVQAFHKDFFFKKFWADDPVFQQIAIATDPDDDRPAHEDDDRCVSQVAAGQWMKTWMWHWHFDADPVRHTDDDIHIYTDPIGTPVVRGDQKHWGWDQDPPPPVSRHTDTDIDNGD